Protein AF-A0A6P1ALL1-F1 (afdb_monomer)

Mean predicted aligned error: 5.51 Å

pLDDT: mean 84.06, std 11.38, range [42.19, 94.25]

Structure (mmCIF, N/CA/C/O backbone):
data_AF-A0A6P1ALL1-F1
#
_entry.id   AF-A0A6P1ALL1-F1
#
loop_
_atom_site.group_PDB
_atom_si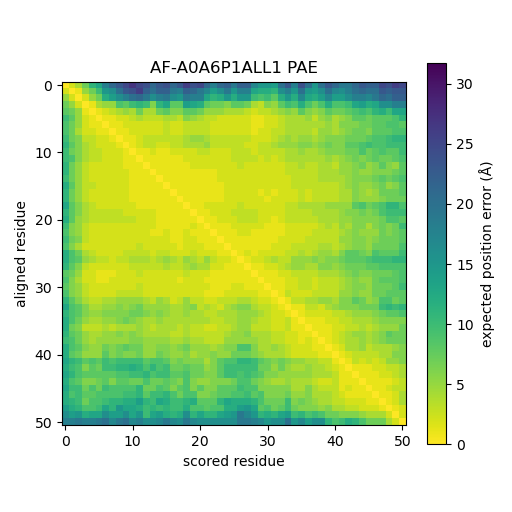te.id
_atom_site.type_symbol
_atom_site.label_atom_id
_atom_site.label_alt_id
_atom_site.label_comp_id
_atom_site.label_asym_id
_atom_site.label_entity_id
_atom_site.label_seq_id
_atom_site.pdbx_PDB_ins_code
_atom_site.Cartn_x
_atom_site.Cartn_y
_atom_site.Cartn_z
_atom_site.occupancy
_atom_site.B_iso_or_equiv
_atom_site.auth_seq_id
_atom_site.auth_comp_id
_atom_site.auth_asym_id
_atom_site.auth_atom_id
_atom_site.pdbx_PDB_model_num
ATOM 1 N N . LEU A 1 1 ? -6.596 13.458 5.443 1.00 42.19 1 LEU A N 1
ATOM 2 C CA . LEU A 1 1 ? -7.390 12.243 5.146 1.00 42.19 1 LEU A CA 1
ATOM 3 C C . LEU A 1 1 ? -7.117 11.859 3.69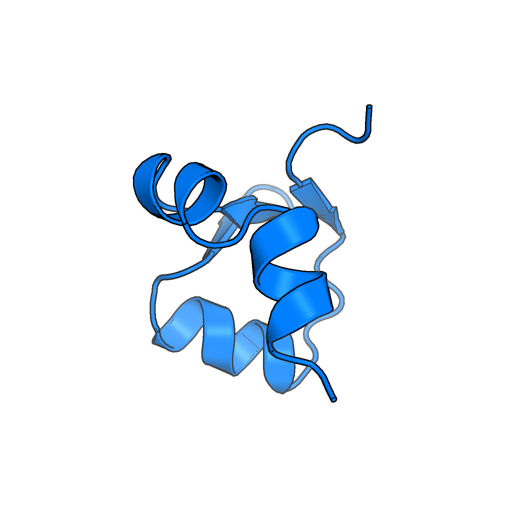7 1.00 42.19 1 LEU A C 1
ATOM 5 O O . LEU A 1 1 ? -7.792 12.353 2.803 1.00 42.19 1 LEU A O 1
ATOM 9 N N . HIS A 1 2 ? -6.053 11.091 3.453 1.00 46.97 2 HIS A N 1
ATOM 10 C CA . HIS A 1 2 ? -5.720 10.642 2.101 1.00 46.97 2 HIS A CA 1
ATOM 11 C C . HIS A 1 2 ? -6.712 9.551 1.699 1.00 46.97 2 HIS A C 1
ATOM 13 O O . HIS A 1 2 ? -6.937 8.592 2.434 1.00 46.97 2 HIS A O 1
ATOM 19 N N . GLN A 1 3 ? -7.387 9.779 0.581 1.00 59.56 3 GLN A N 1
ATOM 20 C CA . GLN A 1 3 ? -8.550 9.034 0.126 1.00 59.56 3 GLN A CA 1
ATOM 21 C C . GLN A 1 3 ? -8.162 7.630 -0.352 1.00 59.56 3 GLN A C 1
ATOM 23 O O . GLN A 1 3 ? -8.123 7.435 -1.549 1.00 59.56 3 GLN A O 1
ATOM 28 N N . GLY A 1 4 ? -7.862 6.674 0.541 1.00 72.50 4 GLY A N 1
ATOM 29 C CA . GLY A 1 4 ? -7.857 5.211 0.301 1.00 72.50 4 GLY A CA 1
ATOM 30 C C . GLY A 1 4 ? -7.207 4.680 -0.989 1.00 72.50 4 GLY A C 1
ATOM 31 O O . GLY A 1 4 ? -7.542 3.576 -1.425 1.00 72.50 4 GLY A O 1
ATOM 32 N N . GLN A 1 5 ? -6.348 5.477 -1.620 1.00 83.50 5 GLN A N 1
ATOM 33 C CA . GLN A 1 5 ? -5.829 5.286 -2.962 1.00 83.50 5 GLN A CA 1
ATOM 34 C C . GLN A 1 5 ? -4.422 5.872 -3.026 1.00 83.50 5 GLN A C 1
ATOM 36 O O . GLN A 1 5 ? -4.164 6.957 -2.499 1.00 83.50 5 GLN A O 1
ATOM 41 N N . VAL A 1 6 ? -3.519 5.150 -3.677 1.00 88.75 6 VAL A N 1
ATOM 42 C CA . VAL A 1 6 ? -2.120 5.548 -3.867 1.00 88.75 6 VAL A CA 1
ATOM 43 C C . VAL A 1 6 ? -1.745 5.388 -5.331 1.00 88.75 6 VAL A C 1
ATOM 45 O O . VAL A 1 6 ? -2.299 4.538 -6.022 1.00 88.75 6 VAL A O 1
ATOM 48 N N . MET A 1 7 ? -0.851 6.234 -5.841 1.00 93.00 7 MET A N 1
ATOM 49 C CA . MET A 1 7 ? -0.381 6.109 -7.223 1.00 93.00 7 MET A CA 1
ATOM 50 C C . MET A 1 7 ? 0.379 4.790 -7.376 1.00 93.00 7 MET A C 1
ATOM 52 O O . MET A 1 7 ? 1.255 4.504 -6.567 1.00 93.00 7 MET A O 1
ATOM 56 N N . ALA A 1 8 ? 0.038 3.999 -8.392 1.00 92.69 8 ALA A N 1
ATOM 57 C CA . ALA A 1 8 ? 0.706 2.729 -8.643 1.00 92.69 8 ALA A CA 1
ATOM 58 C C . ALA A 1 8 ? 2.110 2.977 -9.208 1.00 92.69 8 ALA A C 1
ATOM 60 O O . ALA A 1 8 ? 2.247 3.559 -10.289 1.00 92.69 8 ALA A O 1
ATOM 61 N N . VAL A 1 9 ? 3.139 2.501 -8.513 1.00 93.31 9 VAL A N 1
ATOM 62 C CA . VAL A 1 9 ? 4.545 2.594 -8.940 1.00 93.31 9 VAL A CA 1
ATOM 63 C C . VAL A 1 9 ? 5.071 1.303 -9.581 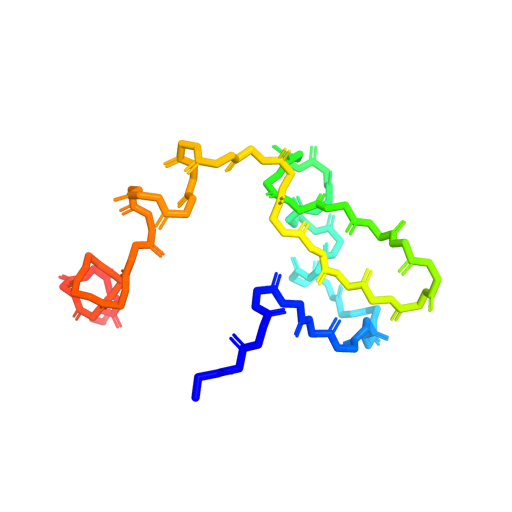1.00 93.31 9 VAL A C 1
ATOM 65 O O . VAL A 1 9 ? 6.192 1.271 -10.079 1.00 93.31 9 VAL A O 1
ATOM 68 N N . ASN A 1 10 ? 4.233 0.269 -9.666 1.00 89.50 10 ASN A N 1
ATOM 69 C CA . ASN A 1 10 ? 4.517 -1.080 -10.163 1.00 89.50 10 ASN A CA 1
ATOM 70 C C . ASN A 1 10 ? 5.689 -1.753 -9.437 1.00 89.50 10 ASN A C 1
ATOM 72 O O . ASN A 1 10 ? 6.532 -2.390 -10.072 1.00 89.50 10 ASN A O 1
ATOM 76 N N . SER A 1 11 ? 5.759 -1.597 -8.115 1.00 94.19 11 SER A N 1
ATOM 77 C CA . SER A 1 11 ? 6.762 -2.300 -7.317 1.00 94.19 11 SER A CA 1
ATOM 78 C C . SER A 1 11 ? 6.423 -3.799 -7.185 1.00 94.19 11 SER A C 1
ATOM 80 O O . SER A 1 11 ? 5.279 -4.212 -7.435 1.00 94.19 11 SER A O 1
ATOM 82 N N . PRO A 1 12 ? 7.392 -4.644 -6.795 1.00 93.62 12 PRO A N 1
ATOM 83 C CA . PRO A 1 12 ? 7.124 -6.047 -6.483 1.00 93.62 12 PRO A CA 1
ATOM 84 C C . PRO A 1 12 ? 6.040 -6.212 -5.409 1.00 93.62 12 PRO A C 1
ATOM 86 O O . PRO A 1 12 ? 5.140 -7.031 -5.560 1.00 93.62 12 PRO A O 1
ATOM 89 N N . GLU A 1 13 ? 6.060 -5.377 -4.372 1.00 91.19 13 GLU A N 1
ATOM 90 C CA . GLU A 1 13 ? 5.084 -5.400 -3.279 1.00 91.19 13 GLU A CA 1
ATOM 91 C C . GLU A 1 13 ? 3.673 -5.077 -3.783 1.00 91.19 13 GLU A C 1
ATOM 93 O O . GLU A 1 13 ? 2.712 -5.751 -3.419 1.00 91.19 13 GLU A O 1
ATOM 98 N N . GLU A 1 14 ? 3.530 -4.094 -4.677 1.00 93.00 14 GLU A N 1
ATOM 99 C CA . GLU A 1 14 ? 2.242 -3.797 -5.311 1.00 93.00 14 GLU A CA 1
ATOM 100 C C . GLU A 1 14 ? 1.713 -4.979 -6.128 1.00 93.00 14 GLU A C 1
ATOM 102 O O . GLU A 1 14 ? 0.512 -5.255 -6.124 1.00 93.00 14 GLU A O 1
ATOM 107 N N . THR A 1 15 ? 2.611 -5.679 -6.822 1.00 93.50 15 THR A N 1
ATOM 108 C CA . THR A 1 15 ? 2.271 -6.861 -7.621 1.00 93.50 15 THR A CA 1
ATOM 109 C C . THR A 1 15 ? 1.738 -7.978 -6.727 1.00 93.50 15 THR A C 1
ATOM 111 O O . THR A 1 15 ? 0.680 -8.534 -7.017 1.00 93.50 15 THR A O 1
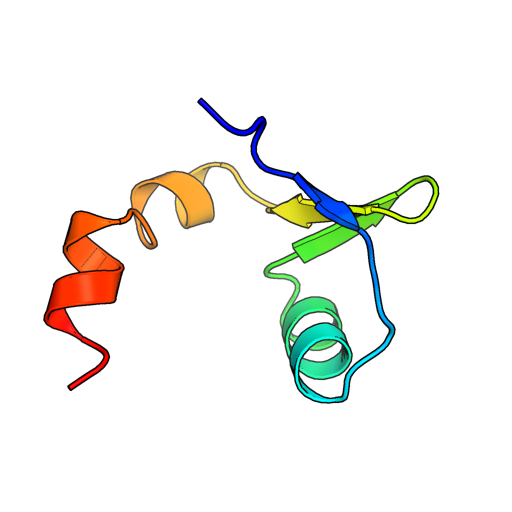ATOM 114 N N . GLU A 1 16 ? 2.395 -8.246 -5.600 1.00 94.25 16 GLU A N 1
ATOM 115 C CA . GLU A 1 16 ? 1.931 -9.225 -4.612 1.00 94.25 16 GLU A CA 1
ATOM 116 C C . GLU A 1 16 ? 0.571 -8.840 -4.012 1.00 94.25 16 GLU A C 1
ATOM 118 O O . GLU A 1 16 ? -0.327 -9.678 -3.917 1.00 94.25 16 GLU A O 1
ATOM 123 N N . LEU A 1 17 ? 0.356 -7.562 -3.678 1.00 91.38 17 LEU A N 1
ATOM 124 C CA . LEU A 1 17 ? -0.933 -7.082 -3.161 1.00 91.38 17 LEU A CA 1
ATOM 125 C C . LEU A 1 17 ? -2.072 -7.237 -4.183 1.00 91.38 17 LEU A C 1
ATOM 127 O O . LEU A 1 17 ? -3.207 -7.539 -3.797 1.00 91.38 17 LEU A O 1
ATOM 131 N N . LEU A 1 18 ? -1.781 -7.036 -5.473 1.00 92.19 18 LEU A N 1
ATOM 132 C CA . LEU A 1 18 ? -2.722 -7.265 -6.574 1.00 92.19 18 LEU A CA 1
ATOM 133 C C . LEU A 1 18 ? -3.029 -8.758 -6.744 1.00 92.19 18 LEU A C 1
ATOM 135 O O . LEU A 1 18 ? -4.196 -9.123 -6.883 1.00 92.19 18 LEU A O 1
ATOM 139 N N . ILE A 1 19 ? -2.009 -9.620 -6.690 1.00 92.94 19 ILE A N 1
ATOM 140 C CA . ILE A 1 19 ? -2.158 -11.083 -6.789 1.00 92.94 19 ILE A CA 1
ATOM 141 C C . ILE A 1 19 ? -2.967 -11.628 -5.607 1.00 92.94 19 ILE A C 1
ATOM 143 O O . ILE A 1 19 ? -3.851 -12.462 -5.794 1.00 92.94 19 ILE A O 1
ATOM 147 N N . CYS A 1 20 ? -2.733 -11.107 -4.402 1.00 90.75 20 CYS A N 1
ATOM 148 C CA . CYS A 1 20 ? -3.501 -11.447 -3.204 1.00 90.75 20 CYS A CA 1
ATOM 149 C C . CYS A 1 20 ? -4.930 -10.872 -3.219 1.00 90.75 20 CYS A C 1
ATOM 151 O O . CYS A 1 20 ? -5.729 -11.186 -2.337 1.00 90.75 20 CYS A O 1
ATOM 153 N N . GLY A 1 21 ? -5.263 -10.006 -4.183 1.00 90.50 21 GLY A N 1
ATOM 154 C CA . GLY A 1 21 ? -6.573 -9.364 -4.296 1.00 90.50 21 GLY A CA 1
ATOM 155 C C . GLY A 1 21 ? -6.880 -8.351 -3.189 1.00 90.50 21 GLY A C 1
ATOM 156 O O . GLY A 1 21 ? -8.043 -7.971 -3.023 1.00 90.50 21 GLY A O 1
ATOM 157 N N . LEU A 1 22 ? -5.866 -7.909 -2.436 1.00 89.62 22 LEU A N 1
ATOM 158 C CA . LEU A 1 22 ? -5.994 -6.919 -1.360 1.00 89.62 22 LEU A CA 1
ATOM 159 C C . LEU A 1 22 ? -6.255 -5.521 -1.925 1.00 89.62 22 LEU A C 1
ATOM 161 O O . LEU A 1 22 ? -7.054 -4.753 -1.380 1.00 89.62 22 LEU A O 1
ATOM 165 N N . VAL A 1 23 ? -5.626 -5.217 -3.059 1.00 91.12 23 VAL A N 1
ATOM 166 C CA . VAL A 1 23 ? -5.809 -3.968 -3.801 1.00 91.12 23 VAL A CA 1
ATOM 167 C C . VAL A 1 23 ? -6.176 -4.248 -5.255 1.00 91.12 23 VAL A C 1
ATOM 169 O O . VAL A 1 23 ? -5.970 -5.343 -5.770 1.00 91.12 23 VAL A O 1
ATOM 172 N N . VAL A 1 24 ? -6.726 -3.241 -5.927 1.00 92.25 24 VAL A N 1
ATOM 173 C CA . VAL A 1 24 ? -6.997 -3.223 -7.367 1.00 92.25 24 VAL A CA 1
ATOM 174 C C . VAL A 1 24 ? -6.387 -1.980 -7.989 1.00 92.25 24 VAL A C 1
ATOM 176 O O . VAL A 1 24 ? -6.407 -0.907 -7.386 1.00 92.25 24 VAL A O 1
ATOM 179 N N . LYS A 1 25 ? -5.890 -2.106 -9.221 1.00 92.50 25 LYS A N 1
ATOM 180 C CA . LYS A 1 25 ? -5.384 -0.971 -9.994 1.00 92.50 25 LYS A CA 1
ATOM 181 C C . LYS A 1 25 ? -6.496 -0.388 -10.866 1.00 92.50 25 LYS A C 1
ATOM 183 O O . LYS A 1 25 ? -7.017 -1.073 -11.743 1.00 92.50 25 LYS A O 1
ATOM 188 N N . ARG A 1 26 ? -6.855 0.876 -10.641 1.00 90.94 26 ARG A N 1
ATOM 189 C CA . ARG A 1 26 ? -7.845 1.634 -11.424 1.00 90.94 26 ARG A CA 1
ATOM 190 C C . ARG A 1 26 ? -7.269 2.993 -11.787 1.00 90.94 26 ARG A C 1
ATOM 192 O O . ARG A 1 26 ? -6.805 3.710 -10.910 1.00 90.94 26 ARG A O 1
ATOM 199 N N . GLU A 1 27 ? -7.271 3.317 -13.079 1.00 90.94 27 GLU A N 1
ATOM 200 C CA . GLU A 1 27 ? -6.834 4.628 -13.595 1.00 90.94 27 GLU A CA 1
ATOM 201 C C . GLU A 1 27 ? -5.421 5.048 -13.137 1.00 90.94 27 GLU A C 1
ATOM 203 O O . GLU A 1 27 ? -5.134 6.222 -12.947 1.00 90.94 27 GLU A O 1
ATOM 208 N N . GLY A 1 28 ? -4.518 4.078 -12.946 1.00 90.12 28 GLY A N 1
ATOM 209 C CA . GLY A 1 28 ? -3.151 4.341 -12.477 1.00 90.12 28 GLY A CA 1
ATOM 210 C C . GLY A 1 28 ? -2.989 4.420 -10.955 1.00 90.12 28 GLY A C 1
ATOM 211 O O . GLY A 1 28 ? -1.872 4.610 -10.485 1.00 90.12 28 GLY A O 1
ATOM 212 N N . TYR A 1 29 ? -4.055 4.198 -10.187 1.00 92.12 29 TYR A N 1
ATOM 213 C CA . TYR A 1 29 ? -4.036 4.178 -8.726 1.00 92.12 29 TYR A CA 1
ATOM 214 C C . TYR A 1 29 ? -4.339 2.784 -8.186 1.00 92.12 29 TYR A C 1
ATOM 216 O O . TYR A 1 29 ? -5.189 2.070 -8.720 1.00 92.12 29 TYR A O 1
ATOM 224 N N . LEU A 1 30 ? -3.675 2.405 -7.102 1.00 92.00 30 LEU A N 1
ATOM 225 C CA . LEU A 1 30 ? -4.054 1.267 -6.279 1.00 92.00 30 LEU A CA 1
ATOM 226 C C . LEU A 1 30 ? -5.123 1.688 -5.286 1.00 92.00 30 LEU A C 1
ATOM 228 O O . LEU A 1 30 ? -5.003 2.728 -4.646 1.00 92.00 30 LEU A O 1
ATOM 232 N N . GLN A 1 31 ? -6.154 0.865 -5.149 1.00 90.56 31 GLN A N 1
ATOM 233 C CA . GLN A 1 31 ? -7.266 1.078 -4.230 1.00 90.56 31 GLN A CA 1
ATOM 234 C C . GLN A 1 31 ? -7.545 -0.220 -3.485 1.00 90.56 31 GLN A C 1
ATOM 236 O O . GLN A 1 31 ? -7.465 -1.292 -4.080 1.00 90.56 31 GLN A O 1
ATOM 241 N N . VAL A 1 32 ? -7.908 -0.148 -2.206 1.00 88.25 32 VAL A N 1
ATOM 242 C CA . VAL A 1 32 ? -8.261 -1.357 -1.447 1.00 88.25 32 VAL A CA 1
ATOM 243 C C . VAL A 1 32 ? -9.507 -2.006 -2.055 1.00 88.25 32 VAL A C 1
ATOM 245 O O . VAL A 1 32 ? -10.532 -1.351 -2.239 1.00 88.25 32 VAL A O 1
ATOM 248 N N . ASN A 1 33 ? -9.417 -3.298 -2.368 1.00 86.81 33 ASN A N 1
ATOM 249 C CA . ASN A 1 33 ? -10.439 -4.016 -3.132 1.00 86.81 33 ASN A CA 1
ATOM 250 C C . ASN A 1 33 ? -11.716 -4.290 -2.316 1.00 86.81 33 ASN A C 1
ATOM 252 O O . ASN A 1 33 ? -12.820 -4.307 -2.855 1.00 86.81 33 ASN A O 1
ATOM 256 N N . ASN A 1 34 ? -11.577 -4.490 -0.999 1.00 84.56 34 ASN A N 1
ATOM 257 C CA . ASN A 1 34 ? -12.687 -4.785 -0.094 1.00 84.56 34 ASN A CA 1
ATOM 258 C C . ASN A 1 34 ? -12.656 -3.871 1.138 1.00 84.56 34 ASN A C 1
ATOM 260 O O . ASN A 1 34 ? -11.636 -3.751 1.814 1.00 84.56 34 ASN A O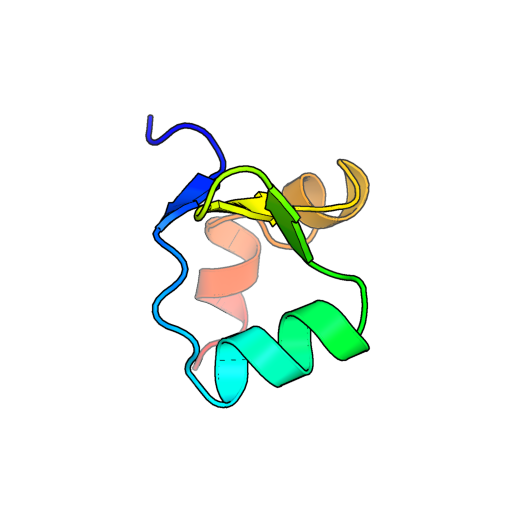 1
ATOM 264 N N . ARG A 1 35 ? -13.804 -3.274 1.481 1.00 80.50 35 ARG A N 1
ATOM 265 C CA . ARG A 1 35 ? -13.962 -2.408 2.664 1.00 80.50 35 ARG A CA 1
ATOM 266 C C . ARG A 1 35 ? -13.647 -3.135 3.977 1.00 80.50 35 ARG A C 1
ATOM 268 O O . ARG A 1 35 ? -13.245 -2.484 4.929 1.00 80.50 35 ARG A O 1
ATOM 275 N N . ILE A 1 36 ? -13.766 -4.465 4.029 1.00 83.88 36 ILE A N 1
ATOM 276 C CA . ILE A 1 36 ? -13.337 -5.267 5.187 1.00 83.88 36 ILE A CA 1
ATOM 277 C C . ILE A 1 36 ? -11.831 -5.124 5.426 1.00 83.88 36 ILE A C 1
ATOM 279 O O . ILE A 1 36 ? -11.421 -4.924 6.562 1.00 83.88 36 ILE A O 1
ATOM 283 N N . TYR A 1 37 ? -11.007 -5.133 4.375 1.00 83.25 37 TYR A N 1
ATOM 284 C CA . TYR A 1 37 ? -9.562 -4.943 4.519 1.00 83.25 37 TYR A CA 1
ATOM 285 C C . TYR A 1 37 ? -9.207 -3.550 5.032 1.00 83.25 37 TYR A C 1
ATOM 287 O O . TYR A 1 37 ? -8.280 -3.426 5.815 1.00 83.25 37 TYR A O 1
ATOM 295 N N . GLN A 1 38 ? -9.982 -2.520 4.685 1.00 77.56 38 GLN A N 1
ATOM 296 C CA . GLN A 1 38 ? -9.795 -1.184 5.264 1.00 77.56 38 GLN A CA 1
ATOM 297 C C . GLN A 1 38 ? -10.093 -1.144 6.770 1.00 77.56 38 GLN A C 1
ATOM 299 O O . GLN A 1 38 ? -9.520 -0.325 7.475 1.00 77.56 38 GLN A O 1
ATOM 304 N N . MET A 1 39 ? -11.000 -2.001 7.251 1.00 80.31 39 MET A N 1
ATOM 305 C CA . MET A 1 39 ? -11.354 -2.088 8.673 1.00 80.31 39 MET A CA 1
ATOM 306 C C . MET A 1 39 ? -10.390 -2.969 9.472 1.00 80.31 39 MET A C 1
ATOM 308 O O . MET A 1 39 ? -10.242 -2.765 10.669 1.00 80.31 39 MET A O 1
ATOM 312 N N . VAL A 1 40 ? -9.776 -3.969 8.834 1.00 80.75 40 VAL A N 1
ATOM 313 C CA . VAL A 1 40 ? -8.828 -4.886 9.486 1.00 80.75 40 VAL A CA 1
ATOM 314 C C . VAL A 1 40 ? -7.407 -4.333 9.451 1.00 80.75 40 VAL A C 1
ATOM 316 O O . VAL A 1 40 ? -6.711 -4.411 10.450 1.00 80.75 40 VAL A O 1
ATOM 319 N N . PHE A 1 41 ? -6.982 -3.765 8.323 1.00 77.62 41 PHE A N 1
ATOM 320 C CA . PHE A 1 41 ? -5.665 -3.155 8.138 1.00 77.62 41 PHE A CA 1
ATOM 321 C C . PHE A 1 41 ? -5.744 -1.639 8.332 1.00 77.62 41 PHE A C 1
ATOM 323 O O . PHE A 1 41 ? -5.316 -0.864 7.474 1.00 77.62 41 PHE A O 1
ATOM 330 N N . ASP A 1 42 ? -6.354 -1.213 9.434 1.00 78.31 42 ASP A N 1
ATOM 331 C CA . ASP A 1 42 ? -6.339 0.190 9.818 1.00 78.31 42 ASP A CA 1
ATOM 332 C C . ASP A 1 42 ? -4.973 0.581 10.408 1.00 78.31 42 ASP A C 1
ATOM 334 O O . ASP A 1 42 ? -4.145 -0.264 10.757 1.00 78.31 42 ASP A O 1
ATOM 338 N N . GLU A 1 43 ? -4.709 1.886 10.472 1.00 76.69 43 GLU A N 1
AT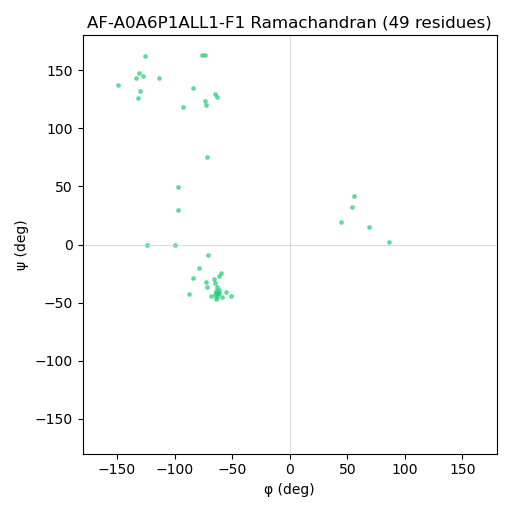OM 339 C CA . GLU A 1 43 ? -3.442 2.425 10.977 1.00 76.69 43 GLU A CA 1
ATOM 340 C C . GLU A 1 43 ? -3.062 1.846 12.361 1.00 76.69 43 GLU A C 1
ATOM 342 O O . GLU A 1 43 ? -1.928 1.387 12.504 1.00 76.69 43 GLU A O 1
ATOM 347 N N . PRO A 1 44 ? -3.976 1.732 13.348 1.00 81.94 44 PRO A N 1
ATOM 348 C CA . PRO A 1 44 ? -3.695 1.049 14.613 1.00 81.94 44 PRO A CA 1
ATOM 349 C C . PRO A 1 44 ? -3.290 -0.424 14.479 1.00 81.94 44 PRO A C 1
ATOM 351 O O . PRO A 1 44 ? -2.349 -0.858 15.149 1.00 81.94 44 PRO A O 1
ATOM 354 N N . TRP A 1 45 ? -3.988 -1.216 13.658 1.00 83.31 45 TRP A N 1
ATOM 355 C CA . TRP A 1 45 ? -3.654 -2.628 13.465 1.00 83.31 45 TRP A CA 1
ATOM 356 C C . TRP A 1 45 ? -2.287 -2.782 12.809 1.00 83.31 45 TRP A C 1
ATOM 358 O O . TRP A 1 45 ? -1.483 -3.600 13.253 1.00 83.31 45 TRP A O 1
ATOM 368 N N . VAL A 1 46 ? -2.010 -1.971 11.788 1.00 78.19 46 VAL A N 1
ATOM 369 C CA . VAL A 1 46 ? -0.751 -1.992 11.038 1.00 78.19 46 VAL A CA 1
ATOM 370 C C . VAL A 1 46 ? 0.419 -1.600 11.939 1.00 78.19 46 VAL A C 1
ATOM 372 O O . VAL A 1 46 ? 1.409 -2.326 11.998 1.00 78.19 46 VAL A O 1
ATOM 375 N N . LEU A 1 47 ? 0.278 -0.525 12.720 1.00 81.94 47 LEU A N 1
ATOM 376 C CA . LEU A 1 47 ? 1.297 -0.086 13.680 1.00 81.94 47 LEU A CA 1
ATOM 377 C C . LEU A 1 47 ? 1.585 -1.125 14.770 1.00 81.94 47 LEU A C 1
ATOM 379 O O . LEU A 1 47 ? 2.685 -1.152 15.306 1.00 81.94 47 LEU A O 1
ATOM 383 N N . LYS A 1 48 ? 0.616 -1.982 15.101 1.00 83.19 48 LYS A N 1
ATOM 384 C CA . LYS A 1 48 ? 0.782 -3.040 16.104 1.00 83.19 48 LYS A CA 1
ATOM 385 C C . LYS A 1 48 ? 1.531 -4.277 15.584 1.00 83.19 48 LYS A C 1
ATOM 387 O O . LYS A 1 48 ? 1.990 -5.069 16.398 1.00 83.19 48 LYS A O 1
ATOM 392 N N . HIS A 1 49 ? 1.604 -4.485 14.268 1.00 77.25 49 HIS A N 1
ATOM 393 C CA . HIS A 1 49 ? 2.111 -5.73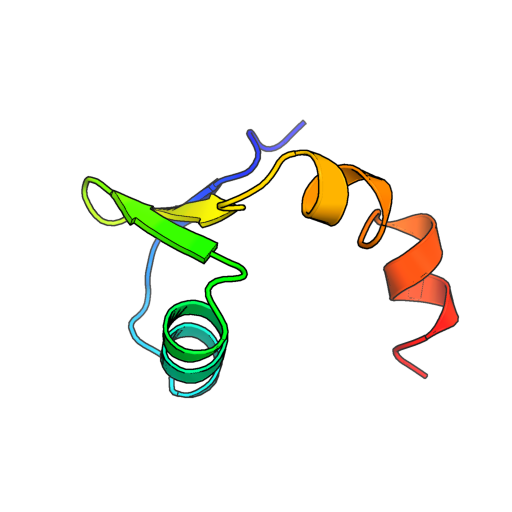6 13.682 1.00 77.25 49 HIS A CA 1
ATOM 394 C C . HIS A 1 49 ? 3.285 -5.553 12.706 1.00 77.25 49 HIS A C 1
ATOM 396 O O . HIS A 1 49 ? 3.763 -6.548 12.167 1.00 77.25 49 HIS A O 1
ATOM 402 N N . LEU A 1 50 ? 3.743 -4.320 12.467 1.00 73.38 50 LEU A N 1
ATOM 403 C CA . LEU A 1 50 ? 4.914 -4.007 11.635 1.00 73.38 50 LEU A CA 1
ATOM 404 C C . LEU A 1 50 ? 6.209 -3.795 12.454 1.00 73.38 50 LEU A C 1
ATOM 406 O O . LEU A 1 50 ? 7.058 -3.018 12.023 1.00 73.38 50 LEU A O 1
ATOM 410 N N . ASP A 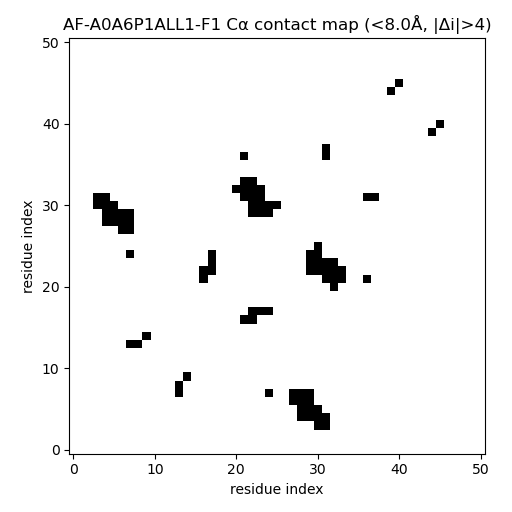1 51 ? 6.350 -4.454 13.611 1.00 57.91 51 ASP A N 1
ATOM 411 C CA . ASP A 1 51 ? 7.601 -4.446 14.401 1.00 57.91 51 ASP A CA 1
ATOM 412 C C . ASP A 1 51 ? 8.827 -4.893 13.577 1.00 57.91 51 ASP A C 1
ATOM 414 O O . ASP A 1 51 ? 8.762 -5.972 12.937 1.00 57.91 51 ASP A O 1
#

Solvent-accessible surface area (backbone atoms only — not comparable to full-atom values): 3168 Å² total; per-residue (Å²): 133,80,75,70,57,45,77,59,81,80,45,73,68,55,51,51,36,43,74,71,53,54,30,42,81,54,98,63,23,33,29,65,60,44,74,65,53,59,70,62,64,27,72,70,52,45,70,71,69,70,123

Nearest PDB structures (foldseek):
  2g7u-assembly1_A  TM=6.947E-01  e=1.367E+00  Rhodococcus jostii RHA1
  3hsr-assembly1_B  TM=6.603E-01  e=2.990E+00  Staphylococcus aureus subsp. aureus str. Newman
  8bij-assembly1_B  TM=6.378E-01  e=1.817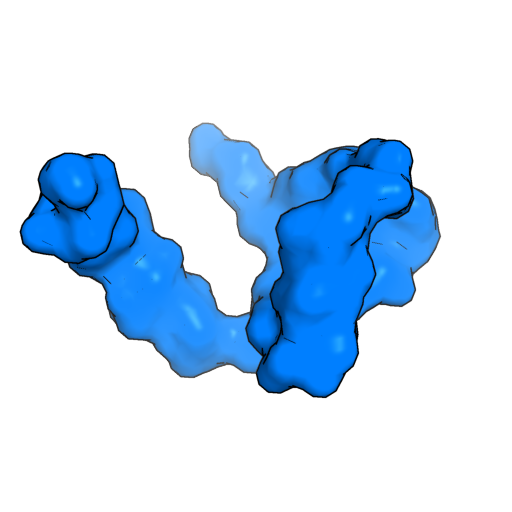E+00  Photorhabdus laumondii subsp. laumondii TTO1
  2bgc-assembly2_D  TM=5.512E-01  e=1.468E+00  Listeria monocytogenes EGD-e
  5f1r-assembly1_A  TM=4.152E-01  e=1.468E+00  Listeria monocytogenes EGD-e

Sequence (51 aa):
LHQGQVMAVNSPEETELLICGLVVKREGYLQVNNRIYQMVFDEPWVLKHLD

Foldseek 3Di:
DPDQKDADPPDPVVVVCVVVQQWDDDPRITHGRDVVSCVCPPPVNVVVPVD

Secondary structure (DSSP, 8-state):
---SEEE----HHHHHHHHTTSEEEETTEEEES-HHHHHHS-HHHHHHH--

Radius of gyration: 11.25 Å; Cα contacts (8 Å, |Δi|>4): 45; chains: 1; bounding box: 22×24×30 Å